Protein AF-A2RH99-F1 (afdb_monomer_lite)

pLDDT: mean 82.8, std 17.89, range [33.5, 97.19]

Structure (mmCIF, N/CA/C/O backbone):
data_AF-A2RH99-F1
#
_entry.id   AF-A2RH99-F1
#
loop_
_atom_site.group_PDB
_atom_site.id
_atom_site.type_symbol
_atom_site.label_atom_id
_atom_site.label_alt_id
_atom_site.label_comp_id
_atom_site.label_asym_id
_atom_site.label_entity_id
_atom_site.label_seq_id
_atom_site.pdbx_PDB_ins_code
_atom_site.Cartn_x
_atom_site.Cartn_y
_atom_site.Cartn_z
_atom_site.occupancy
_atom_site.B_iso_or_equiv
_atom_site.auth_seq_id
_atom_site.auth_comp_id
_atom_site.auth_asym_id
_atom_site.auth_atom_id
_atom_site.pdbx_PDB_model_num
ATOM 1 N N . MET A 1 1 ? -11.046 25.677 7.940 1.00 33.50 1 MET A N 1
ATOM 2 C CA . MET A 1 1 ? -12.268 24.862 7.777 1.00 33.50 1 MET A CA 1
ATOM 3 C C . MET A 1 1 ? -11.951 23.444 8.247 1.00 33.50 1 MET A C 1
ATOM 5 O O . MET A 1 1 ? -11.428 22.650 7.480 1.00 33.50 1 MET A O 1
ATOM 9 N N . GLN A 1 2 ? -12.126 23.173 9.544 1.00 34.53 2 GLN A N 1
ATOM 10 C CA . GLN A 1 2 ? -11.946 21.837 10.123 1.00 34.53 2 GLN A CA 1
ATOM 11 C C . GLN A 1 2 ? -13.195 21.019 9.804 1.00 34.53 2 GLN A C 1
ATOM 13 O O . GLN A 1 2 ? -14.273 21.301 10.320 1.00 34.53 2 GLN A O 1
ATOM 18 N N . VAL A 1 3 ? -13.064 20.039 8.915 1.00 36.06 3 VAL A N 1
ATOM 19 C CA . VAL A 1 3 ? -14.144 19.089 8.651 1.00 36.06 3 VAL A CA 1
ATOM 20 C C . VAL A 1 3 ? -14.172 18.099 9.815 1.00 36.06 3 VAL A C 1
ATOM 22 O O . VAL A 1 3 ? -13.184 17.423 10.098 1.00 36.06 3 VAL A O 1
ATOM 25 N N . ASN A 1 4 ? -15.294 18.067 10.532 1.00 37.47 4 ASN A N 1
ATOM 26 C CA . ASN A 1 4 ? -15.536 17.190 11.674 1.00 37.47 4 ASN A CA 1
ATOM 27 C C . ASN A 1 4 ? -15.447 15.706 11.265 1.00 37.47 4 ASN A C 1
ATOM 29 O O . ASN A 1 4 ? -16.411 15.130 10.767 1.00 37.47 4 ASN A O 1
ATOM 33 N N . PHE A 1 5 ? -14.311 15.066 11.562 1.00 45.38 5 PHE A N 1
ATOM 34 C CA . PHE A 1 5 ? -14.057 13.619 11.421 1.00 45.38 5 PHE A CA 1
ATOM 35 C C . PHE A 1 5 ? -15.005 12.720 12.255 1.00 45.38 5 PHE A C 1
ATOM 37 O O . PHE A 1 5 ? -15.007 11.500 12.106 1.00 45.38 5 PHE A O 1
ATOM 44 N N . LEU A 1 6 ? -15.836 13.310 13.121 1.00 42.47 6 LEU A N 1
ATOM 45 C CA . LEU A 1 6 ? -16.742 12.632 14.058 1.00 42.47 6 LEU A CA 1
ATOM 46 C C . LEU A 1 6 ? -17.982 11.977 13.418 1.00 42.47 6 LEU A C 1
ATOM 48 O O . LEU A 1 6 ? -18.669 11.216 14.093 1.00 42.47 6 LEU A O 1
ATOM 52 N N . ILE A 1 7 ? -18.277 12.216 12.136 1.00 46.03 7 ILE A N 1
ATOM 53 C CA . ILE A 1 7 ? -19.548 11.761 11.536 1.00 46.03 7 ILE A CA 1
ATOM 54 C C . ILE A 1 7 ? -19.535 10.274 11.119 1.00 46.03 7 ILE A C 1
ATOM 56 O O . ILE A 1 7 ? -20.597 9.664 11.037 1.00 46.03 7 ILE A O 1
ATOM 60 N N . ILE A 1 8 ? -18.374 9.631 10.940 1.00 48.47 8 ILE A N 1
ATOM 61 C CA . ILE A 1 8 ? -18.330 8.263 10.369 1.00 48.47 8 ILE A CA 1
ATOM 62 C C . ILE A 1 8 ? -18.232 7.158 11.429 1.00 48.47 8 ILE A C 1
ATOM 64 O O . ILE A 1 8 ? -18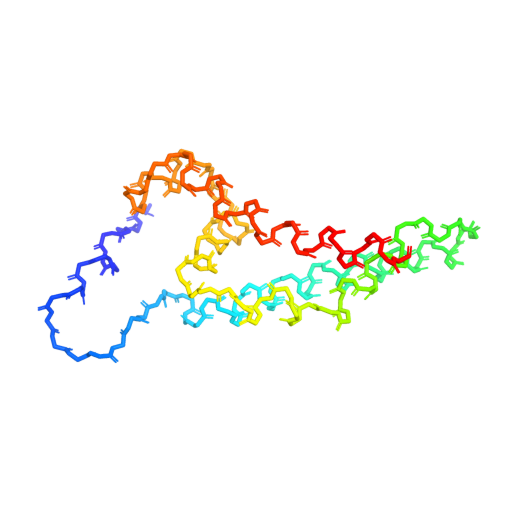.708 6.049 11.206 1.00 48.47 8 ILE A O 1
ATOM 68 N N . ILE A 1 9 ? -17.714 7.454 12.624 1.00 45.72 9 ILE A N 1
ATOM 69 C CA . ILE A 1 9 ? -17.654 6.464 13.716 1.00 45.72 9 ILE A CA 1
ATOM 70 C C . ILE A 1 9 ? -19.029 6.316 14.412 1.00 45.72 9 ILE A C 1
ATOM 72 O O . ILE A 1 9 ? -19.348 5.252 14.939 1.00 45.72 9 ILE A O 1
ATOM 76 N N . ALA A 1 10 ? -19.889 7.343 14.361 1.00 41.72 10 ALA A N 1
ATOM 77 C CA . ALA A 1 10 ? -21.148 7.397 15.115 1.00 41.72 10 ALA A CA 1
ATOM 78 C C . ALA A 1 10 ? -22.377 6.751 14.432 1.00 41.72 10 ALA A C 1
ATOM 80 O O . ALA A 1 10 ? -23.385 6.523 15.099 1.00 41.72 10 ALA A O 1
ATOM 81 N N . GLN A 1 11 ? -22.328 6.385 13.144 1.00 40.94 11 GLN A N 1
ATOM 82 C CA . GLN A 1 11 ? -23.400 5.588 12.509 1.00 40.94 11 GLN A CA 1
ATOM 83 C C . GLN A 1 11 ? -23.252 4.073 12.732 1.00 40.94 11 GLN A C 1
ATOM 85 O O . GLN A 1 11 ? -23.840 3.264 12.020 1.00 40.94 11 GLN A O 1
ATOM 90 N N . LYS A 1 12 ? -22.527 3.676 13.781 1.00 42.78 12 LYS A N 1
ATOM 91 C CA . LYS A 1 12 ? -22.571 2.314 14.315 1.00 42.78 12 LYS A CA 1
ATOM 92 C C . LYS A 1 12 ? -23.945 1.938 14.899 1.00 42.78 12 LYS A C 1
ATOM 94 O O . LYS A 1 12 ? -24.191 0.752 15.063 1.00 42.78 12 LYS A O 1
ATOM 99 N N . GLU A 1 13 ? -24.856 2.876 15.188 1.00 49.31 13 GLU A N 1
ATOM 100 C CA . GLU A 1 13 ? -25.978 2.545 16.095 1.00 49.31 13 GLU A CA 1
ATOM 101 C C . GLU A 1 13 ? -27.421 2.734 15.602 1.00 49.31 13 GLU A C 1
ATOM 103 O O . GLU A 1 13 ? -28.335 2.371 16.335 1.00 49.31 13 GLU A O 1
ATOM 108 N N . ARG A 1 14 ? -27.708 3.223 14.387 1.00 42.22 14 ARG A N 1
ATOM 109 C CA . ARG A 1 14 ? -29.118 3.370 13.951 1.00 42.22 14 ARG A CA 1
ATOM 110 C C . ARG A 1 14 ? -29.371 2.865 12.530 1.00 42.22 14 ARG A C 1
ATOM 112 O O . ARG A 1 14 ? -29.282 3.623 11.577 1.00 42.22 14 ARG A O 1
ATOM 119 N N . ASN A 1 15 ? -29.778 1.597 12.449 1.00 47.03 15 ASN A N 1
ATOM 120 C CA . ASN A 1 15 ? -30.482 0.938 11.339 1.00 47.03 15 ASN A CA 1
ATOM 121 C C . ASN A 1 15 ? -29.700 0.644 10.033 1.00 47.03 15 ASN A C 1
ATOM 123 O O . ASN A 1 15 ? -29.456 1.516 9.208 1.00 47.03 15 ASN A O 1
ATOM 127 N N . SER A 1 16 ? -29.486 -0.659 9.784 1.00 40.06 16 SER A N 1
ATOM 128 C CA . SER A 1 16 ? -29.185 -1.336 8.498 1.00 40.06 16 SER A CA 1
ATOM 129 C C . SER A 1 16 ? -27.726 -1.392 7.968 1.00 40.06 16 SER A C 1
ATOM 131 O O . SER A 1 16 ? -27.254 -0.568 7.198 1.00 40.06 16 SER A O 1
ATOM 133 N N . ME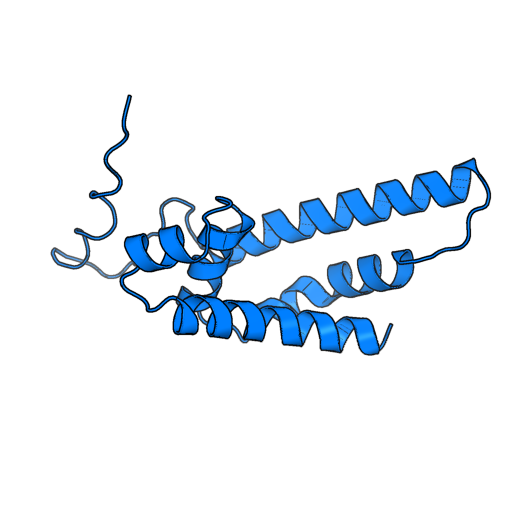T A 1 17 ? -27.025 -2.467 8.351 1.00 44.62 17 MET A N 1
ATOM 134 C CA . MET A 1 17 ? -26.314 -3.437 7.487 1.00 44.62 17 MET A CA 1
ATOM 135 C C . MET A 1 17 ? -25.377 -2.992 6.333 1.00 44.62 17 MET A C 1
ATOM 137 O O . MET A 1 17 ? -25.227 -3.735 5.365 1.00 44.62 17 MET A O 1
ATOM 141 N N . ALA A 1 18 ? -24.665 -1.866 6.427 1.00 44.84 18 ALA A N 1
ATOM 142 C CA . ALA A 1 18 ? -23.468 -1.645 5.602 1.00 44.84 18 ALA A CA 1
ATOM 143 C C . ALA A 1 18 ? -22.459 -0.715 6.291 1.00 44.84 18 ALA A C 1
ATOM 145 O O . ALA A 1 18 ? -22.692 0.486 6.407 1.00 44.84 18 ALA A O 1
ATOM 146 N N . ILE A 1 19 ? -21.304 -1.251 6.698 1.00 53.44 19 ILE A N 1
ATOM 147 C CA . ILE A 1 19 ? -20.146 -0.431 7.080 1.00 53.44 19 ILE A CA 1
ATOM 148 C C . ILE A 1 19 ? -19.694 0.316 5.817 1.00 53.44 19 ILE A C 1
ATOM 150 O O . ILE A 1 19 ? -19.139 -0.286 4.898 1.00 53.44 19 ILE A O 1
ATOM 154 N N . ARG A 1 20 ? -19.976 1.621 5.737 1.00 53.84 20 ARG A N 1
ATOM 155 C CA . ARG A 1 20 ? -19.527 2.488 4.640 1.00 53.84 20 ARG A CA 1
ATOM 156 C C . ARG A 1 20 ? -18.325 3.299 5.109 1.00 53.84 20 ARG A C 1
ATOM 158 O O . ARG A 1 20 ? -18.468 4.217 5.911 1.00 53.84 20 ARG A O 1
ATOM 165 N N . TYR A 1 21 ? -17.144 2.976 4.592 1.00 62.75 21 TYR A N 1
ATOM 166 C CA . TYR A 1 21 ? -15.995 3.876 4.684 1.00 62.75 21 TYR A CA 1
ATOM 167 C C . TYR A 1 21 ? -16.212 5.041 3.707 1.00 62.75 21 TYR A C 1
ATOM 169 O O . TYR A 1 21 ? -16.857 4.858 2.672 1.00 62.75 21 TYR A O 1
ATOM 177 N N . TYR A 1 22 ? -15.684 6.236 3.989 1.00 69.69 22 TYR A N 1
ATOM 178 C CA . TYR A 1 22 ? -15.930 7.394 3.112 1.00 69.69 22 TYR A CA 1
ATOM 179 C C . TYR A 1 22 ? -15.347 7.239 1.706 1.00 69.69 22 TYR A C 1
ATOM 181 O O . TYR A 1 22 ? -15.855 7.841 0.767 1.00 69.69 22 TYR A O 1
ATOM 189 N N . TRP A 1 23 ? -14.330 6.391 1.546 1.00 67.56 23 TRP A N 1
ATOM 190 C CA . TRP A 1 23 ? -13.777 6.028 0.241 1.00 67.56 23 TRP A CA 1
ATOM 191 C C . TRP A 1 23 ? -14.587 4.957 -0.510 1.00 67.56 23 TRP A C 1
ATOM 193 O O . TRP A 1 23 ? -14.163 4.487 -1.563 1.00 67.56 23 TRP A O 1
ATOM 203 N N . GLY A 1 24 ? -15.711 4.489 0.038 1.00 79.81 24 GLY A N 1
ATOM 204 C CA . GLY A 1 24 ? -16.407 3.311 -0.472 1.00 79.81 24 GLY A CA 1
ATOM 205 C C . GLY A 1 24 ? -15.776 2.018 0.047 1.00 79.81 24 GLY A C 1
ATOM 206 O O . GLY A 1 24 ? -15.691 1.817 1.258 1.00 79.81 24 GLY A O 1
ATOM 207 N N . ARG A 1 25 ? -15.379 1.104 -0.849 1.00 84.25 25 ARG A N 1
ATOM 208 C CA . ARG A 1 25 ? -14.807 -0.203 -0.475 1.00 84.25 25 ARG A CA 1
ATOM 209 C C . ARG A 1 25 ? -13.287 -0.076 -0.288 1.00 84.25 25 ARG A C 1
ATOM 211 O O . ARG A 1 25 ? -12.587 0.119 -1.280 1.00 84.25 25 ARG A O 1
ATOM 218 N N . PRO A 1 26 ? -12.739 -0.248 0.930 1.00 83.81 26 PRO A N 1
ATOM 219 C CA . PRO A 1 26 ? -11.307 -0.055 1.185 1.00 83.81 26 PRO A CA 1
ATOM 220 C C . PRO A 1 26 ? -10.396 -0.920 0.311 1.00 83.81 26 PRO A C 1
ATOM 222 O O . PRO A 1 26 ? -9.330 -0.477 -0.107 1.00 83.81 26 PRO A O 1
ATOM 225 N N . LYS A 1 27 ? -10.834 -2.148 0.002 1.00 85.19 27 LYS A N 1
ATOM 226 C CA . LYS A 1 27 ? -10.101 -3.082 -0.862 1.00 85.19 27 LYS A CA 1
ATOM 227 C C . LYS A 1 27 ? -9.885 -2.525 -2.260 1.00 85.19 27 LYS A C 1
ATOM 229 O O . LYS A 1 27 ? -8.780 -2.625 -2.779 1.00 85.19 27 LYS A O 1
ATOM 234 N N . ASP A 1 28 ? -10.896 -1.884 -2.831 1.00 86.50 28 ASP A N 1
ATOM 235 C CA . ASP A 1 28 ? -10.764 -1.267 -4.145 1.00 86.50 28 ASP A CA 1
ATOM 236 C C . ASP A 1 28 ? -9.823 -0.062 -4.051 1.00 86.50 28 ASP A C 1
ATOM 238 O O . ASP A 1 28 ? -8.881 0.050 -4.827 1.00 86.50 28 ASP A O 1
ATOM 242 N N . VAL A 1 29 ? -9.997 0.789 -3.042 1.00 86.88 29 VAL A N 1
ATOM 243 C CA . VAL A 1 29 ? -9.195 2.010 -2.853 1.00 86.88 29 VAL A CA 1
ATOM 244 C C . VAL A 1 29 ? -7.703 1.700 -2.760 1.00 86.88 29 VAL A C 1
ATOM 246 O O . VAL A 1 29 ? -6.911 2.274 -3.509 1.00 86.88 29 VAL A O 1
ATOM 249 N N . ILE A 1 30 ? -7.309 0.762 -1.891 1.00 86.12 30 ILE A N 1
ATOM 250 C CA . ILE A 1 30 ? -5.893 0.413 -1.735 1.00 86.12 30 ILE A CA 1
ATOM 251 C C . ILE A 1 30 ? -5.332 -0.262 -2.992 1.00 86.12 30 ILE A C 1
ATOM 253 O O . ILE A 1 30 ? -4.187 0.001 -3.363 1.00 86.12 30 ILE A O 1
ATOM 257 N N . ARG A 1 31 ? -6.138 -1.088 -3.680 1.00 87.94 31 ARG A N 1
ATOM 258 C CA . ARG A 1 31 ? -5.757 -1.735 -4.943 1.00 87.94 31 ARG A CA 1
ATOM 259 C C . ARG A 1 31 ? -5.477 -0.699 -6.015 1.00 87.94 31 ARG A C 1
ATOM 261 O O . ARG A 1 31 ? -4.400 -0.719 -6.598 1.00 87.94 31 ARG A O 1
ATOM 268 N N . TRP A 1 32 ? -6.407 0.223 -6.249 1.00 88.94 32 TRP A N 1
ATOM 269 C CA . TRP A 1 32 ? -6.252 1.286 -7.241 1.00 88.94 32 TRP A CA 1
ATOM 270 C C . TRP A 1 32 ? -5.045 2.171 -6.928 1.00 88.94 32 TRP A C 1
ATOM 272 O O . TRP A 1 32 ? -4.226 2.423 -7.814 1.00 88.94 32 TRP A O 1
ATOM 282 N N . TYR A 1 33 ? -4.886 2.571 -5.663 1.00 88.44 33 TYR A N 1
ATOM 283 C CA . TYR A 1 33 ? -3.757 3.384 -5.217 1.00 88.44 33 TYR A CA 1
ATOM 284 C C . TYR A 1 33 ? -2.404 2.694 -5.465 1.00 88.44 33 TYR A C 1
ATOM 286 O O . TYR A 1 33 ? -1.513 3.274 -6.097 1.00 88.44 33 TYR A O 1
ATOM 294 N N . LEU A 1 34 ? -2.240 1.441 -5.020 1.00 89.12 34 LEU A N 1
ATOM 295 C CA . LEU A 1 34 ? -0.981 0.719 -5.216 1.00 89.12 34 LEU A CA 1
ATOM 296 C C . LEU A 1 34 ? -0.744 0.347 -6.675 1.00 89.12 34 LEU A C 1
ATOM 298 O O . LEU A 1 34 ? 0.389 0.453 -7.136 1.00 89.12 34 LEU A O 1
ATOM 302 N N . ARG A 1 35 ? -1.783 -0.039 -7.423 1.00 90.75 35 ARG A N 1
ATOM 303 C CA . ARG A 1 35 ? -1.654 -0.368 -8.846 1.00 90.75 35 ARG A CA 1
ATOM 304 C C . ARG A 1 35 ? -1.151 0.831 -9.636 1.00 90.75 35 ARG A C 1
ATOM 306 O O . ARG A 1 35 ? -0.206 0.684 -10.404 1.00 90.75 35 ARG A O 1
ATOM 313 N N . GLY A 1 36 ? -1.715 2.018 -9.401 1.00 90.94 36 GLY A N 1
ATOM 314 C CA . GLY A 1 36 ? -1.240 3.257 -10.018 1.00 90.94 36 GLY A CA 1
ATOM 315 C C . GLY A 1 36 ? 0.206 3.580 -9.633 1.00 90.94 36 GLY A C 1
ATOM 316 O O . GLY A 1 36 ? 1.039 3.826 -10.504 1.00 90.94 36 GLY A O 1
ATOM 317 N N . THR A 1 37 ? 0.532 3.499 -8.341 1.00 91.06 37 THR A N 1
ATOM 318 C CA . THR A 1 37 ? 1.880 3.799 -7.827 1.00 91.06 37 THR A CA 1
ATOM 319 C C . THR A 1 37 ? 2.943 2.851 -8.393 1.00 91.06 37 THR A C 1
ATOM 321 O O . THR A 1 37 ? 3.994 3.295 -8.866 1.00 91.06 37 THR A O 1
ATOM 324 N N . LEU A 1 38 ? 2.673 1.542 -8.386 1.00 92.19 38 LEU A N 1
ATOM 325 C CA . LEU A 1 38 ? 3.573 0.519 -8.920 1.00 92.19 38 LEU A CA 1
ATOM 326 C C . LEU A 1 38 ? 3.710 0.638 -10.437 1.00 92.19 38 LEU A C 1
ATOM 328 O O . LEU A 1 38 ? 4.830 0.590 -10.943 1.00 92.19 38 LEU A O 1
ATOM 332 N N . TYR A 1 39 ? 2.602 0.857 -11.152 1.00 94.00 39 TYR A N 1
ATOM 333 C CA . TYR A 1 39 ? 2.616 1.047 -12.601 1.00 94.00 39 TYR A CA 1
ATOM 334 C C . TYR A 1 39 ? 3.482 2.244 -13.001 1.00 94.00 39 TYR A C 1
ATOM 336 O O . TYR A 1 39 ? 4.391 2.093 -13.816 1.00 94.00 39 TYR A O 1
ATOM 344 N N . LEU A 1 40 ? 3.267 3.413 -12.390 1.00 94.88 40 LEU A N 1
ATOM 345 C CA . LEU A 1 40 ? 4.056 4.614 -12.679 1.00 94.88 40 LEU A CA 1
ATOM 346 C C . LEU A 1 40 ? 5.542 4.410 -12.359 1.00 94.88 40 LEU A C 1
ATOM 348 O O . LEU A 1 40 ? 6.405 4.805 -13.144 1.00 94.88 40 LEU A O 1
ATOM 352 N N . SER A 1 41 ? 5.848 3.733 -11.250 1.00 92.81 41 SER A N 1
ATOM 353 C CA . SER A 1 41 ? 7.228 3.406 -10.869 1.00 92.81 41 SER A CA 1
ATOM 354 C C . SER A 1 41 ? 7.894 2.468 -11.881 1.00 92.81 41 SER A C 1
ATOM 356 O O . SER A 1 41 ? 9.032 2.702 -12.290 1.00 92.81 41 SER A O 1
ATOM 358 N N . ALA A 1 42 ? 7.182 1.429 -12.328 1.00 95.06 42 ALA A N 1
ATOM 359 C CA . ALA A 1 42 ? 7.676 0.483 -13.323 1.00 95.06 42 ALA A CA 1
ATOM 360 C C . ALA A 1 42 ? 7.893 1.157 -14.686 1.00 95.06 42 ALA A C 1
ATOM 362 O O . ALA A 1 42 ? 8.937 0.950 -15.301 1.00 95.06 42 ALA A O 1
ATOM 363 N N . GLN A 1 43 ? 6.958 2.000 -15.138 1.00 95.69 43 GLN A N 1
ATOM 364 C CA . GLN A 1 43 ? 7.081 2.738 -16.400 1.00 95.69 43 GLN A CA 1
ATOM 365 C C . GLN A 1 43 ? 8.230 3.746 -16.371 1.00 95.69 43 GLN A C 1
ATOM 367 O O . GLN A 1 43 ? 9.028 3.800 -17.305 1.00 95.69 43 GLN A O 1
ATOM 372 N N . SER A 1 44 ? 8.373 4.491 -15.272 1.00 93.12 44 SER A N 1
ATOM 373 C CA . SER A 1 44 ? 9.509 5.395 -15.073 1.00 93.12 44 SER A CA 1
ATOM 374 C C . SER A 1 44 ? 10.838 4.636 -15.151 1.00 93.12 44 SER A C 1
ATOM 376 O O . SER A 1 44 ? 11.757 5.048 -15.864 1.00 93.12 44 SER A O 1
ATOM 378 N N . ARG A 1 45 ? 10.925 3.464 -14.501 1.00 93.88 45 ARG A N 1
ATOM 379 C CA . ARG A 1 45 ? 12.131 2.631 -14.546 1.00 93.88 45 ARG A CA 1
ATOM 380 C C . ARG A 1 45 ? 12.408 2.065 -15.941 1.00 93.88 45 ARG A C 1
ATOM 382 O O . ARG A 1 45 ? 13.564 2.098 -16.354 1.00 93.88 45 ARG A O 1
ATOM 389 N N . LYS A 1 46 ? 11.384 1.594 -16.663 1.00 94.38 46 LYS A N 1
ATOM 390 C CA . LYS A 1 46 ? 11.504 1.147 -18.063 1.00 94.38 46 LYS A CA 1
ATOM 391 C C . LYS A 1 46 ? 12.049 2.261 -18.951 1.00 94.38 46 LYS A C 1
ATOM 393 O O . LYS A 1 46 ? 13.088 2.075 -19.571 1.00 94.38 46 LYS A O 1
ATOM 398 N N . SER A 1 47 ? 11.432 3.443 -18.908 1.00 95.19 47 SER A N 1
ATOM 399 C CA . SER A 1 47 ? 11.875 4.589 -19.708 1.00 95.19 47 SER A CA 1
ATOM 400 C C . SER A 1 47 ? 13.312 5.005 -19.384 1.00 95.19 47 SER A C 1
ATOM 402 O O . SER A 1 47 ? 14.073 5.358 -20.279 1.00 95.19 47 SER A O 1
ATOM 404 N N . TYR A 1 48 ? 13.716 4.946 -18.113 1.00 93.19 48 TYR A N 1
ATOM 405 C CA . TYR A 1 48 ? 15.097 5.221 -17.721 1.00 93.19 48 TYR A CA 1
ATOM 406 C C . TYR A 1 48 ? 16.085 4.207 -18.318 1.00 93.19 48 TYR A C 1
ATOM 408 O O . TYR A 1 48 ? 17.103 4.607 -18.876 1.00 93.19 48 TYR A O 1
ATOM 416 N N . ILE A 1 49 ? 15.775 2.908 -18.250 1.00 94.75 49 ILE A N 1
ATOM 417 C CA . ILE A 1 49 ? 16.592 1.844 -18.855 1.00 94.75 49 ILE A CA 1
ATOM 418 C C . ILE A 1 49 ? 16.719 2.052 -20.366 1.00 94.75 49 ILE A C 1
ATOM 420 O O . ILE A 1 49 ? 17.831 2.029 -20.884 1.00 94.75 49 ILE A O 1
ATOM 424 N N . GLU A 1 50 ? 15.607 2.314 -21.051 1.00 95.69 50 GLU A N 1
ATOM 425 C CA . GLU A 1 50 ? 15.575 2.544 -22.500 1.00 95.69 50 GLU A CA 1
ATOM 426 C C . GLU A 1 50 ? 16.405 3.765 -22.914 1.00 95.69 50 GLU A C 1
ATOM 428 O O . GLU A 1 50 ? 17.109 3.722 -23.918 1.00 95.69 50 GLU A O 1
ATOM 433 N N . LYS A 1 51 ? 16.356 4.850 -22.131 1.00 96.25 51 LYS A N 1
ATOM 434 C CA . LYS A 1 51 ? 17.058 6.100 -22.455 1.00 96.25 51 LYS A CA 1
ATOM 435 C C . LYS A 1 51 ? 18.565 6.031 -22.260 1.00 96.25 51 LYS A C 1
ATOM 437 O O . LYS A 1 51 ? 19.286 6.689 -23.003 1.00 96.25 51 LYS A O 1
ATOM 442 N N . ILE A 1 52 ? 19.037 5.326 -21.233 1.00 94.88 52 ILE A N 1
ATOM 443 C CA . ILE A 1 52 ? 20.450 5.402 -20.827 1.00 94.88 52 ILE A CA 1
ATOM 444 C C . ILE A 1 52 ? 21.158 4.045 -20.728 1.00 94.88 52 ILE A C 1
ATOM 446 O O . ILE A 1 52 ? 22.292 3.987 -20.263 1.00 94.88 52 ILE A O 1
ATOM 450 N N . GLY A 1 53 ? 20.503 2.947 -21.117 1.00 91.88 53 GLY A N 1
ATOM 451 C CA . GLY A 1 53 ? 21.082 1.599 -21.065 1.00 91.88 53 GLY A CA 1
ATOM 452 C C . GLY A 1 53 ? 21.353 1.094 -19.644 1.00 91.88 53 GLY A C 1
ATOM 453 O O . GLY A 1 53 ? 22.248 0.278 -19.433 1.00 91.88 53 GLY A O 1
ATOM 454 N N . ALA A 1 54 ? 20.624 1.602 -18.647 1.00 91.44 54 ALA A N 1
ATOM 455 C CA . ALA A 1 54 ? 20.825 1.214 -17.255 1.00 91.44 54 ALA A CA 1
ATOM 456 C C . ALA A 1 54 ? 20.467 -0.260 -17.003 1.00 91.44 54 ALA A C 1
ATOM 458 O O . ALA A 1 54 ? 19.584 -0.825 -17.643 1.00 91.44 54 ALA A O 1
ATOM 459 N N . ALA A 1 55 ? 21.078 -0.863 -15.981 1.00 91.25 55 ALA A N 1
ATOM 460 C CA . ALA A 1 55 ? 20.685 -2.193 -15.523 1.00 91.25 55 ALA A CA 1
ATOM 461 C C . ALA A 1 55 ? 19.207 -2.225 -15.056 1.00 91.25 55 ALA A C 1
ATOM 463 O O . ALA A 1 55 ? 18.713 -1.227 -14.514 1.00 91.25 55 ALA A O 1
ATOM 464 N N . PRO A 1 56 ? 18.504 -3.372 -15.150 1.00 87.50 56 PRO A N 1
ATOM 465 C CA . PRO A 1 56 ? 17.087 -3.484 -14.779 1.00 87.50 56 PRO A CA 1
ATOM 466 C C . PRO A 1 56 ? 16.766 -3.030 -13.345 1.00 87.50 56 PRO A C 1
ATOM 468 O O . PRO A 1 56 ? 15.726 -2.415 -13.090 1.00 87.50 56 PRO A O 1
ATOM 471 N N . GLY A 1 57 ? 17.687 -3.256 -12.403 1.00 88.62 57 GLY A N 1
ATOM 472 C CA . GLY A 1 57 ? 17.526 -2.859 -11.006 1.00 88.62 57 GLY A CA 1
ATOM 473 C C . GLY A 1 57 ? 16.303 -3.520 -10.369 1.00 88.62 57 GLY A C 1
ATOM 474 O O . GLY A 1 57 ? 16.158 -4.736 -10.395 1.00 88.62 57 GLY A O 1
ATOM 475 N N . ASN A 1 58 ? 15.404 -2.717 -9.798 1.00 90.69 58 ASN A N 1
ATOM 476 C CA . ASN A 1 58 ? 14.185 -3.204 -9.149 1.00 90.69 58 ASN A CA 1
ATOM 477 C C . ASN A 1 58 ? 13.002 -3.435 -10.108 1.00 90.69 58 ASN A C 1
ATOM 479 O O . ASN A 1 58 ? 11.919 -3.767 -9.628 1.00 90.69 58 ASN A O 1
ATOM 483 N N . LEU A 1 59 ? 13.175 -3.269 -11.426 1.00 93.50 59 LEU A N 1
ATOM 484 C CA . LEU A 1 59 ? 12.075 -3.381 -12.388 1.00 93.50 59 LEU A CA 1
ATOM 485 C C . LEU A 1 59 ? 11.352 -4.733 -12.294 1.00 93.50 59 LEU A C 1
ATOM 487 O O . LEU A 1 59 ? 10.127 -4.754 -12.214 1.00 93.50 59 LEU A O 1
ATOM 491 N N . THR A 1 60 ? 12.093 -5.842 -12.230 1.00 93.50 60 THR A N 1
ATOM 492 C CA . THR A 1 60 ? 11.515 -7.192 -12.115 1.00 93.50 60 THR A CA 1
ATOM 493 C C . THR A 1 60 ? 10.626 -7.324 -10.879 1.00 93.50 60 THR A C 1
ATOM 495 O O . THR A 1 60 ? 9.498 -7.801 -10.970 1.00 93.50 60 THR A O 1
ATOM 498 N N . ARG A 1 61 ? 11.078 -6.804 -9.729 1.00 93.38 61 ARG A N 1
ATOM 499 C CA . ARG A 1 61 ? 10.301 -6.811 -8.479 1.00 93.38 61 ARG A CA 1
ATOM 500 C C . ARG A 1 61 ? 9.039 -5.956 -8.578 1.00 93.38 61 ARG A C 1
ATOM 502 O O . ARG A 1 61 ? 8.001 -6.355 -8.063 1.00 93.38 61 ARG A O 1
ATOM 509 N N . LEU A 1 62 ? 9.115 -4.795 -9.235 1.00 93.25 62 LEU A N 1
ATOM 510 C CA . LEU A 1 62 ? 7.957 -3.918 -9.442 1.00 93.25 62 LEU A CA 1
ATOM 511 C C . LEU A 1 62 ? 6.893 -4.584 -10.318 1.00 93.25 62 LEU A C 1
ATOM 513 O O . LEU A 1 62 ? 5.713 -4.516 -9.986 1.00 93.25 62 LEU A O 1
ATOM 517 N N . LEU A 1 63 ? 7.308 -5.240 -11.405 1.00 94.12 63 LEU A N 1
ATOM 518 C CA . LEU A 1 63 ? 6.398 -5.973 -12.286 1.00 94.12 63 LEU A CA 1
ATOM 519 C C . LEU A 1 63 ? 5.774 -7.166 -11.557 1.00 94.12 63 LEU A C 1
ATOM 521 O O . LEU A 1 63 ? 4.555 -7.291 -11.552 1.00 94.12 63 LEU A O 1
ATOM 525 N N . LYS A 1 64 ? 6.573 -7.953 -10.822 1.00 94.31 64 LYS A N 1
ATOM 526 C CA . LYS A 1 64 ? 6.047 -9.083 -10.045 1.00 94.31 64 LYS A CA 1
ATOM 527 C C . LYS A 1 64 ? 5.031 -8.643 -8.984 1.00 94.31 64 LYS A C 1
ATOM 529 O O . LYS A 1 64 ? 4.008 -9.299 -8.819 1.00 94.31 64 LYS A O 1
ATOM 534 N N . LEU A 1 65 ? 5.252 -7.515 -8.301 1.00 93.12 65 LEU A N 1
ATOM 535 C CA . LEU A 1 65 ? 4.252 -6.947 -7.384 1.00 93.12 65 LEU A CA 1
ATOM 536 C C . LEU A 1 65 ? 2.976 -6.495 -8.097 1.00 93.12 65 LEU A C 1
ATOM 538 O O . LEU A 1 65 ? 1.895 -6.641 -7.536 1.00 93.12 65 LEU A O 1
ATOM 542 N N . LEU A 1 66 ? 3.095 -5.917 -9.294 1.00 92.94 66 LEU A N 1
ATOM 543 C CA . LEU A 1 66 ? 1.945 -5.462 -10.073 1.00 92.94 66 LEU A CA 1
ATOM 544 C C . LEU A 1 66 ? 1.072 -6.645 -10.518 1.00 92.94 66 LEU A C 1
ATOM 546 O O . LEU A 1 66 ? -0.152 -6.559 -10.418 1.00 92.94 66 LEU A O 1
ATOM 550 N N . ASP A 1 67 ? 1.707 -7.735 -10.952 1.00 93.50 67 ASP A N 1
ATOM 551 C CA . ASP A 1 67 ? 1.037 -8.945 -11.437 1.00 93.50 67 ASP A CA 1
ATOM 552 C C . ASP A 1 67 ? 0.358 -9.728 -10.303 1.00 93.50 67 ASP A C 1
ATOM 554 O O . ASP A 1 67 ? -0.696 -10.321 -10.508 1.00 93.50 67 ASP A O 1
ATOM 558 N N . ASN A 1 68 ? 0.915 -9.673 -9.088 1.00 92.62 68 ASN A N 1
ATOM 559 C CA . ASN A 1 68 ? 0.425 -10.415 -7.918 1.00 92.62 68 ASN A CA 1
ATOM 560 C C . ASN A 1 68 ? -0.252 -9.507 -6.875 1.00 92.62 68 ASN A C 1
ATOM 562 O O . ASN A 1 68 ? -0.374 -9.867 -5.703 1.00 92.62 68 ASN A O 1
ATOM 566 N N . LEU A 1 69 ? -0.679 -8.300 -7.269 1.00 89.19 69 LEU A N 1
ATOM 567 C CA . LEU A 1 69 ? -1.226 -7.315 -6.332 1.00 89.19 69 LEU A CA 1
ATOM 568 C C . LEU A 1 69 ? -2.492 -7.826 -5.629 1.00 89.19 69 LEU A C 1
ATOM 570 O O . LEU A 1 69 ? -2.706 -7.541 -4.451 1.00 89.19 69 LEU A O 1
ATOM 574 N N . ASP A 1 70 ? -3.319 -8.598 -6.332 1.00 87.94 70 ASP A N 1
ATOM 575 C CA . ASP A 1 70 ? -4.540 -9.166 -5.762 1.00 87.94 70 ASP A CA 1
ATOM 576 C C . ASP A 1 70 ? -4.249 -10.233 -4.704 1.00 87.94 70 ASP A C 1
ATOM 578 O O . ASP A 1 70 ? -4.890 -10.223 -3.650 1.00 87.94 70 ASP A O 1
ATOM 582 N N . GLU A 1 71 ? -3.206 -11.044 -4.895 1.00 90.94 71 GLU A N 1
ATOM 583 C CA . GLU A 1 71 ? -2.781 -12.064 -3.928 1.00 90.94 71 GLU A CA 1
ATOM 584 C C . GLU A 1 71 ? -2.336 -11.470 -2.584 1.00 90.94 71 GLU A C 1
ATOM 586 O O . GLU A 1 71 ? -2.424 -12.125 -1.542 1.00 90.94 71 GLU A O 1
ATOM 591 N N . ILE A 1 72 ? -1.868 -10.217 -2.586 1.00 89.38 72 ILE A N 1
ATOM 592 C CA . ILE A 1 72 ? -1.491 -9.496 -1.362 1.00 89.38 72 ILE A CA 1
ATOM 593 C C . ILE A 1 72 ? -2.729 -9.187 -0.515 1.00 89.38 72 ILE A C 1
ATOM 595 O O . ILE A 1 72 ? -2.653 -9.205 0.715 1.00 89.38 72 ILE A O 1
ATOM 599 N N . PHE A 1 73 ? -3.862 -8.891 -1.154 1.00 86.56 73 PHE A N 1
ATOM 600 C CA . PHE A 1 73 ? -5.040 -8.332 -0.493 1.00 86.56 73 PHE A CA 1
ATOM 601 C C . PHE A 1 73 ? -6.201 -9.301 -0.339 1.00 86.56 73 PHE A C 1
ATOM 603 O O . PHE A 1 73 ? -7.046 -9.092 0.530 1.00 86.56 73 PHE A O 1
ATOM 610 N N . ASP A 1 74 ? -6.277 -10.344 -1.159 1.00 87.75 74 ASP A N 1
ATOM 611 C CA . ASP A 1 74 ? -7.344 -11.335 -1.078 1.00 87.75 74 ASP A CA 1
ATOM 612 C C . ASP A 1 74 ? -7.502 -12.014 0.285 1.00 87.75 74 ASP A C 1
ATOM 614 O O . ASP A 1 74 ? -8.647 -12.107 0.736 1.00 87.75 74 ASP A O 1
ATOM 618 N N . PRO A 1 75 ? -6.427 -12.392 1.001 1.00 87.75 75 PRO A N 1
ATOM 619 C CA . PRO A 1 75 ? -6.562 -13.012 2.316 1.00 87.75 75 PRO A CA 1
ATOM 620 C C . PRO A 1 75 ? -6.712 -12.004 3.471 1.00 87.75 75 PRO A C 1
ATOM 622 O O . PRO A 1 75 ? -6.755 -12.414 4.630 1.00 87.75 75 PRO A O 1
ATOM 625 N N . VAL A 1 76 ? -6.730 -10.693 3.201 1.00 87.50 76 VAL A N 1
ATOM 626 C CA . VAL A 1 76 ? -6.694 -9.651 4.239 1.00 87.50 76 VAL A CA 1
ATOM 627 C C . VAL A 1 76 ? -8.103 -9.150 4.551 1.00 87.50 76 VAL A C 1
ATOM 629 O O . VAL A 1 76 ? -8.873 -8.805 3.655 1.00 87.50 76 VAL A O 1
ATOM 632 N N . ASP A 1 77 ? -8.429 -9.071 5.840 1.00 86.25 77 ASP A N 1
ATOM 633 C CA . ASP A 1 77 ? -9.719 -8.574 6.309 1.00 86.25 77 ASP A CA 1
ATOM 634 C C . ASP A 1 77 ? -9.913 -7.074 6.022 1.00 86.25 77 ASP A C 1
ATOM 636 O O . ASP A 1 77 ? -8.961 -6.288 5.971 1.00 86.25 77 ASP A O 1
ATOM 640 N N . THR A 1 78 ? -11.173 -6.663 5.862 1.00 85.94 78 THR A N 1
ATOM 641 C CA . THR A 1 78 ? -11.540 -5.287 5.500 1.00 85.94 78 THR A CA 1
ATOM 642 C C . THR A 1 78 ? -11.004 -4.242 6.482 1.00 85.94 78 THR A C 1
ATOM 644 O O . THR A 1 78 ? -10.611 -3.162 6.043 1.00 85.94 78 THR A O 1
ATOM 647 N N . ASP A 1 79 ? -10.922 -4.547 7.781 1.00 85.25 79 ASP A N 1
ATOM 648 C CA . ASP A 1 79 ? -10.428 -3.601 8.789 1.00 85.25 79 ASP A CA 1
ATOM 649 C C . ASP A 1 79 ? -8.921 -3.374 8.656 1.00 85.25 79 ASP A C 1
ATOM 651 O O . ASP A 1 79 ? -8.445 -2.238 8.720 1.00 85.25 79 ASP A O 1
ATOM 655 N N . SER A 1 80 ? -8.156 -4.441 8.421 1.00 88.56 80 SER A N 1
ATOM 656 C CA . SER A 1 80 ? -6.727 -4.348 8.120 1.00 88.56 80 SER A CA 1
ATOM 657 C C . SER A 1 80 ? -6.475 -3.575 6.821 1.00 88.56 80 SER A C 1
ATOM 659 O O . SER A 1 80 ? -5.534 -2.781 6.757 1.00 88.56 80 SER A O 1
ATOM 661 N N . ILE A 1 81 ? -7.333 -3.726 5.807 1.00 88.62 81 ILE A N 1
ATOM 662 C CA . ILE A 1 81 ? -7.254 -2.921 4.581 1.00 88.62 81 ILE A CA 1
ATOM 663 C C . ILE A 1 81 ? -7.606 -1.447 4.832 1.00 88.62 81 ILE A C 1
ATOM 665 O O . ILE A 1 81 ? -6.915 -0.552 4.340 1.00 88.62 81 ILE A O 1
ATOM 669 N N . ALA A 1 82 ? -8.651 -1.163 5.606 1.00 88.44 82 ALA A N 1
ATOM 670 C CA . ALA A 1 82 ? -9.016 0.205 5.965 1.00 88.44 82 ALA A CA 1
ATOM 671 C C . ALA A 1 82 ? -7.882 0.901 6.732 1.00 88.44 82 ALA A C 1
ATOM 673 O O . ALA A 1 82 ? -7.581 2.072 6.493 1.00 88.44 82 ALA A O 1
ATOM 674 N N . LEU A 1 83 ? -7.183 0.154 7.590 1.00 91.69 83 LEU A N 1
ATOM 675 C CA . LEU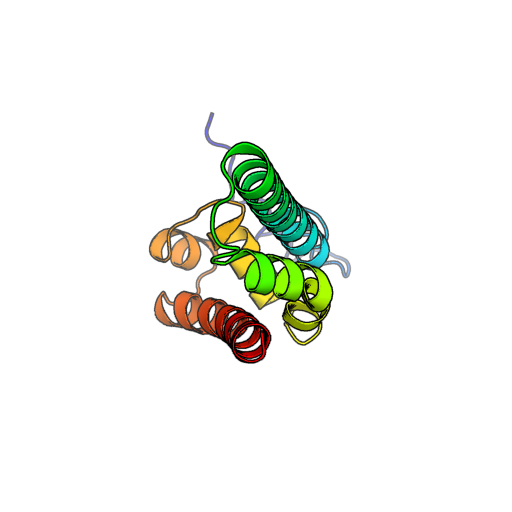 A 1 83 ? -5.993 0.629 8.283 1.00 91.69 83 LEU A CA 1
ATOM 676 C C . LEU A 1 83 ? -4.849 0.978 7.315 1.00 91.69 83 LEU A C 1
ATOM 678 O O . LEU A 1 83 ? -4.148 1.967 7.531 1.00 91.69 83 LEU A O 1
ATOM 682 N N . LEU A 1 84 ? -4.665 0.208 6.236 1.00 90.25 84 LEU A N 1
ATOM 683 C CA . LEU A 1 84 ? -3.706 0.551 5.180 1.00 90.25 84 LEU A CA 1
ATOM 684 C C . LEU A 1 84 ? -4.105 1.825 4.431 1.00 90.25 84 LEU A C 1
ATOM 686 O O . LEU A 1 84 ? -3.229 2.635 4.139 1.00 90.25 84 LEU A O 1
ATOM 690 N N . CYS A 1 85 ? -5.398 2.036 4.169 1.00 90.56 85 CYS A N 1
ATOM 691 C CA . CYS A 1 85 ? -5.882 3.271 3.545 1.00 90.56 85 CYS A CA 1
ATOM 692 C C . CYS A 1 85 ? -5.534 4.491 4.412 1.00 90.56 85 CYS A C 1
ATOM 694 O O . CYS A 1 85 ? -4.920 5.437 3.929 1.00 90.56 85 CYS A O 1
ATOM 696 N N . LEU A 1 86 ? -5.797 4.427 5.720 1.00 90.62 86 LEU A N 1
ATOM 697 C CA . LEU A 1 86 ? -5.413 5.494 6.652 1.00 90.62 86 LEU A CA 1
ATOM 698 C C . LEU A 1 86 ? -3.902 5.765 6.652 1.00 90.62 86 LEU A C 1
ATOM 700 O O . LEU A 1 86 ? -3.467 6.913 6.667 1.00 90.62 86 LEU A O 1
ATOM 704 N N . ARG A 1 87 ? -3.089 4.707 6.630 1.00 92.19 87 ARG A N 1
ATOM 705 C CA . ARG A 1 87 ? -1.631 4.820 6.755 1.00 92.19 87 ARG A CA 1
ATOM 706 C C . ARG A 1 87 ? -0.935 5.278 5.480 1.00 92.19 87 ARG A C 1
ATOM 708 O O . ARG A 1 87 ? 0.062 5.986 5.576 1.00 92.19 87 ARG A O 1
ATOM 715 N N . TYR A 1 88 ? -1.415 4.847 4.319 1.00 87.69 88 TYR A N 1
ATOM 716 C CA . TYR A 1 88 ? -0.686 4.990 3.057 1.00 87.69 88 TYR A CA 1
ATOM 717 C C . TYR A 1 88 ? -1.432 5.796 1.998 1.00 87.69 88 TYR A C 1
ATOM 719 O O . TYR A 1 88 ? -0.777 6.379 1.145 1.00 87.69 88 TYR A O 1
ATOM 727 N N . VAL A 1 89 ? -2.764 5.870 2.061 1.00 88.44 89 VAL A N 1
ATOM 728 C CA . VAL A 1 89 ? -3.554 6.723 1.158 1.00 88.44 89 VAL A CA 1
ATOM 729 C C . VAL A 1 89 ? -3.732 8.109 1.778 1.00 88.44 89 VAL A C 1
ATOM 731 O O . VAL A 1 89 ? -3.418 9.102 1.138 1.00 88.44 89 VAL A O 1
ATOM 734 N N . GLU A 1 90 ? -4.124 8.180 3.053 1.00 87.75 90 GLU A N 1
ATOM 735 C CA . GLU A 1 90 ? -4.246 9.453 3.795 1.00 87.75 90 GLU A CA 1
ATOM 736 C C . GLU A 1 90 ? -2.966 9.888 4.505 1.00 87.75 90 GLU A C 1
ATOM 738 O O . GLU A 1 90 ? -2.927 10.941 5.139 1.00 87.75 90 GLU A O 1
ATOM 743 N N . LEU A 1 91 ? -1.917 9.066 4.434 1.00 91.12 91 LEU A N 1
ATOM 744 C CA . LEU A 1 91 ? -0.597 9.374 4.986 1.00 91.12 91 LEU A CA 1
ATOM 745 C C . LEU A 1 91 ? -0.602 9.679 6.497 1.00 91.12 91 LEU A C 1
ATOM 747 O O . LEU A 1 91 ? 0.289 10.369 6.998 1.00 91.12 91 LEU A O 1
ATOM 751 N N . LEU A 1 92 ? -1.566 9.144 7.257 1.00 93.69 92 LEU A N 1
ATOM 752 C CA . LEU A 1 92 ? -1.599 9.336 8.705 1.00 93.69 92 LEU A CA 1
ATOM 753 C C . LEU A 1 92 ? -0.412 8.648 9.368 1.00 93.69 92 LEU A C 1
ATOM 755 O O . LEU A 1 92 ? -0.064 7.511 9.040 1.00 93.69 92 LEU A O 1
ATOM 759 N N . SER A 1 93 ? 0.166 9.290 10.383 1.00 94.75 93 SER A N 1
ATOM 760 C CA . SER A 1 93 ? 1.199 8.683 11.223 1.00 94.75 93 SER A CA 1
ATOM 761 C C . SER A 1 93 ? 0.641 7.506 12.049 1.00 94.75 93 SER A C 1
ATOM 763 O O . SER A 1 93 ? -0.574 7.336 12.181 1.00 94.75 93 SER A O 1
ATOM 765 N N . ILE A 1 94 ? 1.511 6.659 12.620 1.00 95.00 94 ILE A N 1
ATOM 766 C CA . ILE A 1 94 ? 1.066 5.571 13.514 1.00 95.00 94 ILE A CA 1
ATOM 767 C C . ILE A 1 94 ? 0.309 6.150 14.723 1.00 95.00 94 ILE A C 1
ATOM 769 O O . ILE A 1 94 ? -0.778 5.647 15.013 1.00 95.00 94 ILE A O 1
ATOM 773 N N . PRO A 1 95 ? 0.818 7.196 15.416 1.00 96.62 95 PRO A N 1
ATOM 774 C CA . PRO A 1 95 ? 0.069 7.863 16.479 1.00 96.62 95 PRO A CA 1
ATOM 775 C C . PRO A 1 95 ? -1.304 8.387 16.047 1.00 96.62 95 PRO A C 1
ATOM 777 O O . PRO A 1 95 ? -2.275 8.137 16.756 1.00 96.62 95 PRO A O 1
ATOM 780 N N . ASP A 1 96 ? -1.402 9.057 14.897 1.00 94.12 96 ASP A N 1
ATOM 781 C CA . ASP A 1 96 ? -2.674 9.637 14.438 1.00 94.12 96 ASP A CA 1
ATOM 782 C C . ASP A 1 96 ? -3.679 8.551 14.062 1.00 94.12 96 ASP A C 1
ATOM 784 O O . ASP A 1 96 ? -4.852 8.627 14.419 1.00 94.12 96 ASP A O 1
ATOM 788 N N . THR A 1 97 ? -3.201 7.482 13.426 1.00 93.56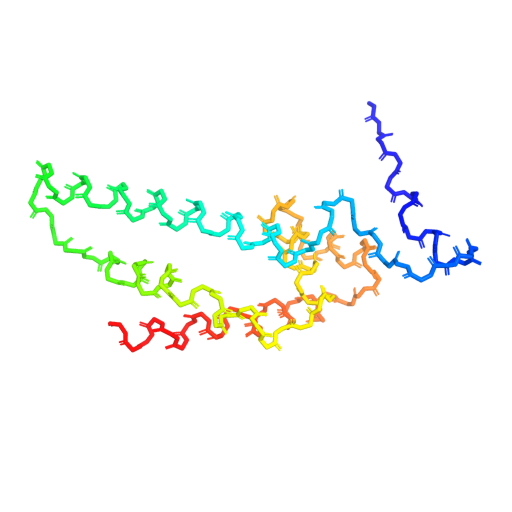 97 THR A N 1
ATOM 789 C CA . THR A 1 97 ? -4.018 6.309 13.101 1.00 93.56 97 THR A CA 1
ATOM 790 C C . THR A 1 97 ? -4.526 5.621 14.371 1.00 93.56 97 THR A C 1
ATOM 792 O O . THR A 1 97 ? -5.702 5.272 14.460 1.00 93.56 97 THR A O 1
ATOM 795 N N . ALA A 1 98 ? -3.663 5.441 15.375 1.00 94.06 98 ALA A N 1
ATOM 796 C CA . ALA A 1 98 ? -4.037 4.864 16.667 1.00 94.06 98 ALA A CA 1
ATOM 797 C C . ALA A 1 98 ? -5.095 5.725 17.376 1.00 94.06 98 ALA A C 1
ATOM 799 O O . ALA A 1 98 ? -6.118 5.210 17.821 1.00 94.06 98 ALA A O 1
ATOM 800 N N . LYS A 1 99 ? -4.894 7.050 17.400 1.00 92.00 99 LYS A N 1
ATOM 801 C CA . LYS A 1 99 ? -5.854 8.013 17.957 1.00 92.00 99 LYS A CA 1
ATOM 802 C C . LYS A 1 99 ? -7.208 7.946 17.249 1.00 92.00 99 LYS A C 1
ATOM 804 O O . LYS A 1 99 ? -8.235 7.966 17.915 1.00 92.00 99 LYS A O 1
ATOM 809 N N . LEU A 1 100 ? -7.210 7.864 15.919 1.00 88.19 100 LEU A N 1
ATOM 810 C CA . LEU A 1 100 ? -8.431 7.845 15.115 1.00 88.19 100 LEU A CA 1
ATOM 811 C C . LEU A 1 100 ? -9.215 6.530 15.249 1.00 88.19 100 LEU A C 1
ATOM 813 O O . LEU A 1 100 ? -10.441 6.543 15.234 1.00 88.19 100 LEU A O 1
ATOM 817 N N . THR A 1 101 ? -8.518 5.398 15.361 1.00 86.88 101 THR A N 1
ATOM 818 C CA . THR A 1 101 ? -9.132 4.056 15.340 1.00 86.88 101 THR A CA 1
ATOM 819 C C . THR A 1 101 ? -9.404 3.473 16.727 1.00 86.88 101 THR A C 1
ATOM 821 O O . THR A 1 101 ? -10.109 2.474 16.838 1.00 86.88 101 THR A O 1
ATOM 824 N N . GLY A 1 102 ? -8.815 4.044 17.781 1.00 92.06 102 GLY A N 1
ATOM 825 C CA . GLY A 1 102 ? -8.833 3.472 19.130 1.00 92.06 102 GLY A CA 1
ATOM 826 C C . GLY A 1 102 ? -7.920 2.250 19.308 1.00 92.06 102 GLY A C 1
ATOM 827 O O . GLY A 1 102 ? -7.881 1.671 20.391 1.00 92.06 102 GLY A O 1
ATOM 828 N N . LEU A 1 103 ? -7.171 1.848 18.275 1.00 93.00 103 LEU A N 1
ATOM 829 C CA . LEU A 1 103 ? -6.175 0.780 18.366 1.00 93.00 103 LEU A CA 1
ATOM 830 C C . LEU A 1 103 ? -4.910 1.264 19.080 1.00 93.00 103 LEU A C 1
ATOM 832 O O . LEU A 1 103 ? -4.537 2.435 19.015 1.00 93.00 103 LEU A O 1
ATOM 836 N N . SER A 1 104 ? -4.165 0.338 19.685 1.00 97.12 104 SER A N 1
ATOM 837 C CA . SER A 1 104 ? -2.819 0.653 20.161 1.00 97.12 104 SER A CA 1
ATOM 838 C C . SER A 1 104 ? -1.856 0.865 18.987 1.00 97.12 104 SER A C 1
ATOM 840 O O . SER A 1 104 ? -1.988 0.256 17.922 1.00 97.12 104 SER A O 1
ATOM 842 N N . LYS A 1 105 ? -0.807 1.672 19.195 1.00 97.19 105 LYS A N 1
ATOM 843 C CA . LYS A 1 105 ? 0.261 1.870 18.193 1.00 97.19 105 LYS A CA 1
ATOM 844 C C . LYS A 1 105 ? 0.872 0.537 17.734 1.00 97.19 105 LYS A C 1
ATOM 846 O O . LYS A 1 105 ? 1.157 0.368 16.554 1.00 97.19 105 LYS A O 1
ATOM 851 N N . SER A 1 106 ? 1.019 -0.423 18.652 1.00 96.69 106 SER A N 1
ATOM 852 C CA . SER A 1 106 ? 1.530 -1.767 18.349 1.00 96.69 106 SER A CA 1
ATOM 853 C C . SER A 1 106 ? 0.587 -2.557 17.435 1.00 96.69 106 SER A C 1
ATOM 855 O O . SER A 1 106 ? 1.035 -3.176 16.467 1.00 96.69 106 SER A O 1
ATOM 857 N N . GLN A 1 107 ? -0.727 -2.489 17.679 1.00 94.62 107 GLN A N 1
ATOM 858 C CA . GLN A 1 107 ? -1.723 -3.111 16.805 1.00 94.62 107 GLN A CA 1
ATOM 859 C C . GLN A 1 107 ? -1.691 -2.498 15.402 1.00 94.62 107 GLN A C 1
ATOM 861 O O . GLN A 1 107 ? -1.713 -3.244 14.422 1.00 94.62 107 GLN A O 1
ATOM 866 N N . VAL A 1 108 ? -1.568 -1.169 15.297 1.00 94.12 108 VAL A N 1
ATOM 867 C CA . VAL A 1 108 ? -1.436 -0.482 14.004 1.00 94.12 108 VAL A CA 1
ATOM 868 C C . VAL A 1 108 ? -0.194 -0.972 13.248 1.00 94.12 108 VAL A C 1
ATOM 870 O O . VAL A 1 108 ? -0.287 -1.389 12.090 1.00 94.12 108 VAL A O 1
ATOM 873 N N . SER A 1 109 ? 0.966 -0.992 13.907 1.00 93.81 109 SER A N 1
ATOM 874 C CA . SER A 1 109 ? 2.216 -1.469 13.304 1.00 93.81 109 SER A CA 1
ATOM 875 C C . SER A 1 109 ? 2.132 -2.932 12.873 1.00 93.81 109 SER A C 1
ATOM 877 O O . SER A 1 109 ? 2.499 -3.272 11.754 1.00 93.81 109 SER A O 1
ATOM 879 N N . THR A 1 110 ? 1.614 -3.809 13.731 1.00 94.25 110 THR A N 1
ATOM 880 C CA . THR A 1 110 ? 1.593 -5.256 13.471 1.00 94.25 110 THR A CA 1
ATOM 881 C C . THR A 1 110 ? 0.666 -5.611 12.312 1.00 94.25 110 THR A C 1
ATOM 883 O O . THR A 1 110 ? 1.032 -6.409 11.447 1.00 94.25 110 THR A O 1
ATOM 886 N N . ARG A 1 111 ? -0.529 -5.007 12.263 1.00 91.69 111 ARG A N 1
ATOM 887 C CA . ARG A 1 111 ? -1.504 -5.269 11.194 1.00 91.69 111 ARG A CA 1
ATOM 888 C C . ARG A 1 111 ? -0.997 -4.784 9.838 1.00 91.69 111 ARG A C 1
ATOM 890 O O . ARG A 1 111 ? -1.085 -5.521 8.862 1.00 91.69 111 ARG A O 1
ATOM 897 N N . THR A 1 112 ? -0.386 -3.599 9.788 1.00 90.31 112 THR A N 1
ATOM 898 C CA . THR A 1 112 ? 0.221 -3.089 8.547 1.00 90.31 112 THR A CA 1
ATOM 899 C C . THR A 1 112 ? 1.433 -3.921 8.113 1.00 90.31 112 THR A C 1
ATOM 901 O O . THR A 1 112 ? 1.543 -4.282 6.942 1.00 90.31 112 THR A O 1
ATOM 904 N N . ALA A 1 113 ? 2.303 -4.315 9.049 1.00 90.75 113 ALA A N 1
ATOM 905 C CA . A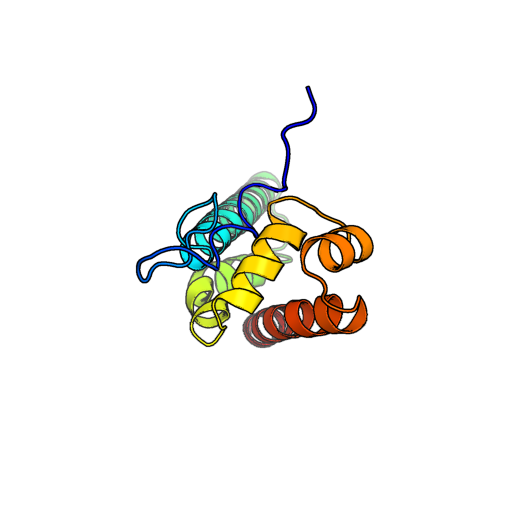LA A 1 113 ? 3.473 -5.146 8.761 1.00 90.75 113 ALA A CA 1
ATOM 906 C C . ALA A 1 113 ? 3.110 -6.531 8.205 1.00 90.75 113 ALA A C 1
ATOM 908 O O . ALA A 1 113 ? 3.829 -7.048 7.350 1.00 90.75 113 ALA A O 1
ATOM 909 N N . ARG A 1 114 ? 1.995 -7.128 8.648 1.00 90.12 114 ARG A N 1
ATOM 910 C CA . ARG A 1 114 ? 1.529 -8.430 8.147 1.00 90.12 114 ARG A CA 1
ATOM 911 C C . ARG A 1 114 ? 1.243 -8.398 6.646 1.00 90.12 114 ARG A C 1
ATOM 913 O O . ARG A 1 114 ? 1.669 -9.306 5.941 1.00 90.12 114 ARG A O 1
ATOM 920 N N . VAL A 1 115 ? 0.595 -7.343 6.153 1.00 87.81 115 VAL A N 1
ATOM 921 C CA . VAL A 1 115 ? 0.318 -7.199 4.713 1.00 87.81 115 VAL A CA 1
ATOM 922 C C . VAL A 1 115 ? 1.611 -6.947 3.937 1.00 87.81 115 VAL A C 1
ATOM 924 O O . VAL A 1 115 ? 1.859 -7.575 2.910 1.00 87.81 115 VAL A O 1
ATOM 927 N N . MET A 1 116 ? 2.505 -6.118 4.484 1.00 87.88 116 MET A N 1
ATOM 928 C CA . MET A 1 116 ? 3.826 -5.883 3.889 1.00 87.88 116 MET A CA 1
ATOM 929 C C . MET A 1 116 ? 4.688 -7.150 3.823 1.00 87.88 116 MET A C 1
ATOM 931 O O . MET A 1 116 ? 5.516 -7.279 2.924 1.00 87.88 116 MET A O 1
ATOM 935 N N . LYS A 1 117 ? 4.513 -8.098 4.753 1.00 91.81 117 LYS A N 1
ATOM 936 C CA . LYS A 1 117 ? 5.225 -9.382 4.732 1.00 91.81 117 LYS A CA 1
ATOM 937 C C . LYS A 1 117 ? 4.870 -10.198 3.486 1.00 91.81 117 LYS A C 1
ATOM 939 O O . LYS A 1 117 ? 5.781 -10.673 2.822 1.00 91.81 117 LYS A O 1
ATOM 944 N N . LYS A 1 118 ? 3.586 -10.282 3.122 1.00 90.19 118 LYS A N 1
ATOM 945 C CA . LYS A 1 118 ? 3.149 -11.011 1.920 1.00 90.19 118 LYS A CA 1
ATOM 946 C C . LYS A 1 118 ? 3.73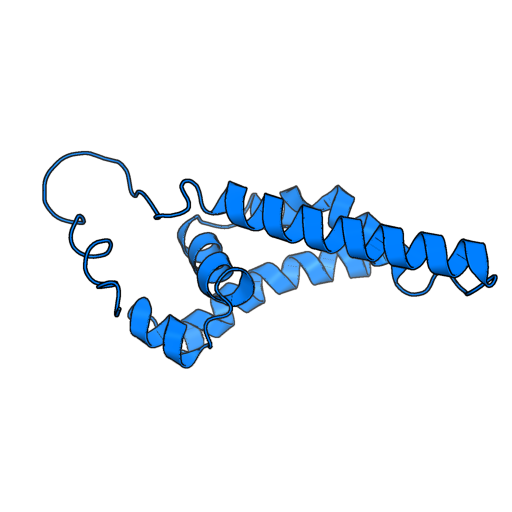3 -10.406 0.640 1.00 90.19 118 LYS A C 1
ATOM 948 O O . LYS A 1 118 ? 4.226 -11.131 -0.216 1.00 90.19 118 LYS A O 1
ATOM 953 N N . ALA A 1 119 ? 3.773 -9.075 0.554 1.00 89.94 119 ALA A N 1
ATOM 954 C CA . ALA A 1 119 ? 4.442 -8.383 -0.548 1.00 89.94 119 ALA A CA 1
ATOM 955 C C . ALA A 1 119 ? 5.946 -8.720 -0.622 1.00 89.94 119 ALA A C 1
ATOM 957 O O . ALA A 1 119 ? 6.479 -8.913 -1.711 1.00 89.94 119 ALA A O 1
ATOM 958 N N . LYS A 1 120 ? 6.627 -8.824 0.532 1.00 91.00 120 LYS A N 1
ATOM 959 C CA . LYS A 1 120 ? 8.044 -9.226 0.608 1.00 91.00 120 LYS A CA 1
ATOM 960 C C . LYS A 1 120 ? 8.280 -10.666 0.154 1.00 91.00 120 LYS A C 1
ATOM 962 O O . LYS A 1 120 ? 9.291 -10.922 -0.488 1.00 91.00 120 LYS A O 1
ATOM 967 N N . GLU A 1 121 ? 7.375 -11.580 0.485 1.00 92.88 121 GLU A N 1
ATOM 968 C CA . GLU A 1 121 ? 7.444 -12.981 0.053 1.00 92.88 121 GLU A CA 1
ATOM 969 C C . GLU A 1 121 ? 7.339 -13.078 -1.478 1.00 92.88 121 GLU A C 1
ATOM 971 O O . GLU A 1 121 ? 8.217 -13.656 -2.109 1.00 92.88 121 GLU A O 1
ATOM 976 N N . ILE A 1 122 ? 6.371 -12.384 -2.089 1.00 90.44 122 ILE A N 1
ATOM 977 C CA . ILE A 1 122 ? 6.191 -12.345 -3.554 1.00 90.44 122 ILE A CA 1
ATOM 978 C C . ILE A 1 122 ? 7.451 -11.847 -4.280 1.00 90.44 122 ILE A C 1
ATOM 980 O O . ILE A 1 122 ? 7.850 -12.410 -5.298 1.00 90.44 122 ILE A O 1
ATOM 984 N N . ILE A 1 123 ? 8.104 -10.792 -3.779 1.00 91.56 123 ILE A N 1
ATOM 985 C CA . ILE A 1 123 ? 9.319 -10.256 -4.423 1.00 91.56 123 ILE A CA 1
ATOM 986 C C . ILE A 1 123 ? 10.588 -11.049 -4.123 1.00 91.56 123 ILE A C 1
ATOM 988 O O . ILE A 1 123 ? 11.585 -10.842 -4.812 1.00 91.56 123 ILE A O 1
ATOM 992 N N . ALA A 1 124 ? 10.599 -11.888 -3.084 1.00 89.25 124 ALA A N 1
ATOM 993 C CA . ALA A 1 124 ? 11.745 -12.746 -2.785 1.00 89.25 124 ALA A CA 1
ATOM 994 C C . ALA A 1 124 ? 11.911 -13.841 -3.847 1.00 89.25 124 ALA A C 1
ATOM 996 O O . ALA A 1 124 ? 13.013 -14.325 -4.074 1.00 89.25 124 ALA A O 1
ATOM 997 N N . GLU A 1 125 ? 10.820 -14.179 -4.526 1.00 83.75 125 GLU A N 1
ATOM 998 C CA . GLU A 1 125 ? 10.778 -15.117 -5.640 1.00 83.75 125 GLU A CA 1
ATOM 999 C C . GLU A 1 125 ? 11.016 -14.437 -7.008 1.00 83.75 125 GLU A C 1
ATOM 1001 O O . GLU A 1 125 ? 10.723 -15.043 -8.040 1.00 83.75 125 GLU A O 1
ATOM 1006 N N . ALA A 1 126 ? 11.401 -13.154 -7.042 1.00 79.31 126 ALA A N 1
ATOM 1007 C CA . ALA A 1 126 ? 11.551 -12.341 -8.260 1.00 79.31 126 ALA A CA 1
ATOM 1008 C C . ALA A 1 126 ? 12.991 -12.269 -8.776 1.00 79.31 126 ALA A C 1
ATOM 1010 O O . ALA A 1 126 ? 13.910 -12.138 -7.933 1.00 79.31 126 ALA A O 1
#

InterPro domains:
  IPR013324 RNA polymerase sigma factor, region 3/4-like [SSF88659] (63-124)
  IPR036388 Winged helix-like DNA-binding domain superfamily [G3DSA:1.10.10.10] (57-126)

Foldseek 3Di:
DDDPPPPQVPVPDDDDDDNADVVGQLLVVVLVVLLVVLVVVLVVLVVVCVVPVDDSPCNVLSVLCNVCVCVLPVVADRVLSVLCCVCPVVVDDLVRSCVSPVHDSVVSVVSPVVSVVVSVVSSVVD

Organism: Lactococcus lactis subsp. cremoris (strain MG1363) (NCBI:txid416870)

Sequence (126 aa):
MQVNFLIIIAQKERNSMAIRYYWGRPKDVIRWYLRGTLYLSAQSRKSYIEKIGAAPGNLTRLLKLLDNLDEIFDPVDTDSIALLCLRYVELLSIPDTAKLTGLSKSQVSTRTARVMKKAKEIIAEA

Secondary structure (DSSP, 8-state):
----GGGTTGGGSSS-S---BTTB-HHHHHHHHHHHHHHHHHHHHHHHHHHH----TTHHHHHHHHHTHHHHHTTS-HHHHHHHIIIIIS---HHHHHHHH---HHHHHHHHHHHHHHHHHHHHT-

Radius of gyration: 17.63 Å; chains: 1; bounding box: 52×40×43 Å